Protein AF-A0A833G1M3-F1 (afdb_monomer_lite)

Sequence (124 aa):
MVAFVALSAPARAADGGPATIGEAIGKLFESANLRSTPPPAADFVVRSRPAELDYTPLAKPRTGPPGTRNASELQKLEKELGAAAAANRSRAARVRAPDGGAAKQRASVEARGRATRQRGMSVD

Radius of gyration: 34.78 Å; chains: 1; bounding box: 83×46×80 Å

pLDDT: mean 70.15, std 14.16, range [33.78, 94.31]

Secondary structure (DSSP, 8-state):
----PPPP----------SSHHHHHHHHHHHTT-SPPPPPP--HHHHH--SS--PPPPPPP--SPPP---HHHHHHHHHHHHHHHHHHHHHHHHHS-SHHHHHHHHHHHHHHHHHHHHHHSS--

Structure (mmCIF, N/CA/C/O backbone):
data_AF-A0A833G1M3-F1
#
_entry.id   AF-A0A833G1M3-F1
#
loop_
_atom_site.group_PDB
_atom_site.id
_atom_site.type_symbol
_atom_site.label_atom_id
_atom_site.label_alt_id
_atom_site.label_comp_id
_atom_site.label_asym_id
_atom_site.label_entity_id
_atom_site.label_seq_id
_atom_site.pdbx_PDB_ins_code
_atom_site.Cartn_x
_atom_site.Cartn_y
_atom_site.Cartn_z
_atom_site.occupancy
_atom_site.B_iso_or_equiv
_atom_site.auth_seq_id
_atom_site.auth_comp_id
_atom_site.auth_asym_id
_atom_site.auth_atom_id
_atom_site.pdbx_PDB_model_num
ATOM 1 N N . MET A 1 1 ? -15.279 8.557 -53.857 1.00 33.78 1 MET A N 1
ATOM 2 C CA . MET A 1 1 ? -13.949 7.931 -53.995 1.00 33.78 1 MET A CA 1
ATOM 3 C C . MET A 1 1 ? -12.909 8.973 -53.604 1.00 33.78 1 MET A C 1
ATOM 5 O O . MET A 1 1 ? -12.953 10.052 -54.168 1.00 33.78 1 MET A O 1
ATOM 9 N N . VAL A 1 2 ? -12.063 8.627 -52.628 1.00 37.44 2 VAL A N 1
ATOM 10 C CA . VAL A 1 2 ? -10.748 9.199 -52.260 1.00 37.44 2 VAL A CA 1
ATOM 11 C C . VAL A 1 2 ? -10.658 10.688 -51.874 1.00 37.44 2 VAL A C 1
ATOM 13 O O . VAL A 1 2 ? -10.699 11.594 -52.696 1.00 37.44 2 VAL A O 1
ATOM 16 N N . ALA A 1 3 ? -10.453 10.876 -50.569 1.00 43.62 3 ALA A N 1
ATOM 17 C CA . ALA A 1 3 ? -9.931 12.061 -49.898 1.00 43.62 3 ALA A CA 1
ATOM 18 C C . ALA A 1 3 ? -8.446 12.299 -50.220 1.00 43.62 3 ALA A C 1
ATOM 20 O O . ALA A 1 3 ? -7.762 11.340 -50.544 1.00 43.62 3 ALA A O 1
ATOM 21 N N . PHE A 1 4 ? -7.922 13.506 -49.983 1.00 41.84 4 PHE A N 1
ATOM 22 C CA . PHE A 1 4 ? -6.679 13.660 -49.211 1.00 41.84 4 PHE A CA 1
ATOM 23 C C . PHE A 1 4 ? -6.524 15.108 -48.722 1.00 41.84 4 PHE A C 1
ATOM 25 O O . PHE A 1 4 ? -6.412 16.050 -49.502 1.00 41.84 4 PHE A O 1
ATOM 32 N N . VAL A 1 5 ? -6.559 15.261 -47.399 1.00 49.53 5 VAL A N 1
ATOM 33 C CA . VAL A 1 5 ? -6.263 16.491 -46.660 1.00 49.53 5 VAL A CA 1
ATOM 34 C C . VAL A 1 5 ? -4.760 16.748 -46.749 1.00 49.53 5 VAL A C 1
ATOM 36 O O . VAL A 1 5 ? -3.960 15.872 -46.418 1.00 49.53 5 VAL A O 1
ATOM 39 N N . ALA A 1 6 ? -4.382 17.938 -47.216 1.00 48.03 6 ALA A N 1
ATOM 40 C CA . ALA A 1 6 ? -2.995 18.368 -47.288 1.00 48.03 6 ALA A CA 1
ATOM 41 C C . ALA A 1 6 ? -2.436 18.648 -45.885 1.00 48.03 6 ALA A C 1
ATOM 43 O O . ALA A 1 6 ? -3.032 19.353 -45.071 1.00 48.03 6 ALA A O 1
ATOM 44 N N . LEU A 1 7 ? -1.278 18.037 -45.656 1.00 44.47 7 LEU A N 1
ATOM 45 C CA . LEU A 1 7 ? -0.445 18.022 -44.465 1.00 44.47 7 LEU A CA 1
ATOM 46 C C . LEU A 1 7 ? -0.105 19.423 -43.931 1.00 44.47 7 LEU A C 1
ATOM 48 O O . LEU A 1 7 ? 0.291 20.320 -44.672 1.00 44.47 7 LEU A O 1
ATOM 52 N N . SER A 1 8 ? -0.163 19.544 -42.607 1.00 41.66 8 SER A N 1
ATOM 53 C CA . SER A 1 8 ? 0.422 20.623 -41.817 1.00 41.66 8 SER A CA 1
ATOM 54 C C . SER A 1 8 ? 1.945 20.710 -41.982 1.00 41.66 8 SER A C 1
ATOM 56 O O . SER A 1 8 ? 2.642 19.704 -41.850 1.00 41.66 8 SER A O 1
ATOM 58 N N . ALA A 1 9 ? 2.460 21.928 -42.128 1.00 43.44 9 ALA A N 1
ATOM 59 C CA . ALA A 1 9 ? 3.838 22.317 -41.812 1.00 43.44 9 ALA A CA 1
ATOM 60 C C . ALA A 1 9 ? 3.752 23.435 -40.739 1.00 43.44 9 ALA A C 1
ATOM 62 O O . ALA A 1 9 ? 2.746 24.148 -40.736 1.00 43.44 9 ALA A O 1
ATOM 63 N N . PRO A 1 10 ? 4.725 23.608 -39.816 1.00 44.28 10 PRO A N 1
ATOM 64 C CA . PRO A 1 10 ? 6.098 23.901 -40.207 1.00 44.28 10 PRO A CA 1
ATOM 65 C C . PRO A 1 10 ? 7.204 23.216 -39.389 1.00 44.28 10 PRO A C 1
ATOM 67 O O . PRO A 1 10 ? 7.043 22.750 -38.263 1.00 44.28 10 PRO A O 1
ATOM 70 N N . ALA A 1 11 ? 8.365 23.228 -40.033 1.00 48.81 11 ALA A N 1
ATOM 71 C CA . ALA A 1 11 ? 9.683 22.880 -39.547 1.00 48.81 11 ALA A CA 1
ATOM 72 C C . ALA A 1 11 ? 10.016 23.450 -38.159 1.00 48.81 11 ALA A C 1
ATOM 74 O O . ALA A 1 11 ? 9.905 24.653 -37.917 1.00 48.81 11 ALA A O 1
ATOM 75 N N . ARG A 1 12 ? 10.582 22.596 -37.301 1.00 41.56 12 ARG A N 1
ATOM 76 C CA . ARG A 1 12 ? 11.602 23.028 -36.345 1.00 41.56 12 ARG A CA 1
ATOM 77 C C . ARG A 1 12 ? 12.961 22.582 -36.863 1.00 41.56 12 ARG A C 1
ATOM 79 O O . ARG A 1 12 ? 13.199 21.393 -37.053 1.00 41.56 12 ARG A O 1
ATOM 86 N N . ALA A 1 13 ? 13.799 23.577 -37.134 1.00 40.56 13 ALA A N 1
ATOM 87 C CA . ALA A 1 13 ? 15.194 23.426 -37.493 1.00 40.56 13 ALA A CA 1
ATOM 88 C C . ALA A 1 13 ? 15.931 22.585 -36.441 1.00 40.56 13 ALA A C 1
ATOM 90 O O . ALA A 1 13 ? 15.721 22.739 -35.237 1.00 40.56 13 ALA A O 1
ATOM 91 N N . ALA A 1 14 ? 16.757 21.672 -36.940 1.00 41.94 14 ALA A N 1
ATOM 92 C CA . ALA A 1 14 ? 17.633 20.822 -36.166 1.00 41.94 14 ALA A CA 1
ATOM 93 C C . ALA A 1 14 ? 18.842 21.629 -35.677 1.00 41.94 14 ALA A C 1
ATOM 95 O O . ALA A 1 14 ? 19.675 22.030 -36.485 1.00 41.94 14 ALA A O 1
ATOM 96 N N . ASP A 1 15 ? 18.951 21.808 -34.364 1.00 43.12 15 ASP A N 1
ATOM 97 C CA . ASP A 1 15 ? 20.217 22.112 -33.701 1.00 43.12 15 ASP A CA 1
ATOM 98 C C . ASP A 1 15 ? 20.761 20.818 -33.093 1.00 43.12 15 ASP A C 1
ATOM 100 O O . ASP A 1 15 ? 20.095 20.176 -32.279 1.00 43.12 15 ASP A O 1
ATOM 104 N N . GLY A 1 16 ? 21.976 20.434 -33.488 1.00 43.91 16 GLY A N 1
ATOM 105 C CA . GLY A 1 16 ? 22.734 19.365 -32.837 1.00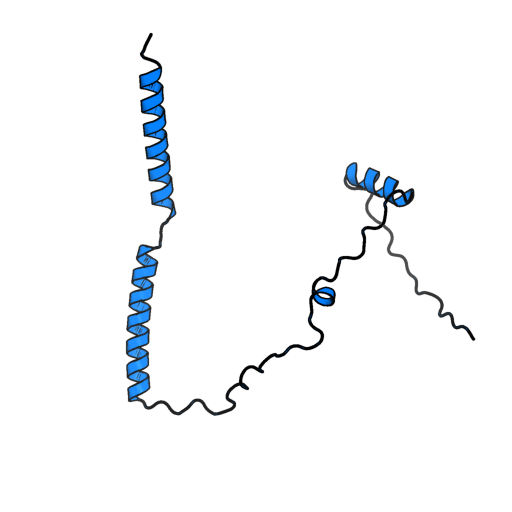 43.91 16 GLY A CA 1
ATOM 106 C C . GLY A 1 16 ? 23.337 18.362 -33.813 1.00 43.91 16 GLY A C 1
ATOM 107 O O . GLY A 1 16 ? 22.717 17.357 -34.167 1.00 43.91 16 GLY A O 1
ATOM 108 N N . GLY A 1 17 ? 24.588 18.603 -34.214 1.00 59.28 17 GLY A N 1
ATOM 109 C CA . GLY A 1 17 ? 25.443 17.540 -34.747 1.00 59.28 17 GLY A CA 1
ATOM 110 C C . GLY A 1 17 ? 25.560 16.374 -33.747 1.00 59.28 17 GLY A C 1
ATOM 111 O O . GLY A 1 17 ? 25.328 16.577 -32.554 1.00 59.28 17 GLY A O 1
ATOM 112 N N . PRO A 1 18 ? 25.875 15.148 -34.209 1.00 52.91 18 PRO A N 1
ATOM 113 C CA . PRO A 1 18 ? 25.880 13.963 -33.352 1.00 52.91 18 PRO A CA 1
ATOM 114 C C . PRO A 1 18 ? 26.840 14.154 -32.172 1.00 52.91 18 PRO A C 1
ATOM 116 O O . PRO A 1 18 ? 28.013 14.467 -32.365 1.00 52.91 18 PRO A O 1
ATOM 119 N N . ALA A 1 19 ? 26.346 13.947 -30.951 1.00 64.56 19 ALA A N 1
ATOM 120 C CA . ALA A 1 19 ? 27.098 14.185 -29.722 1.00 64.56 19 ALA A CA 1
ATOM 121 C C . ALA A 1 19 ? 28.174 13.111 -29.470 1.00 64.56 19 ALA A C 1
ATOM 123 O O . ALA A 1 19 ? 29.043 13.292 -28.620 1.00 64.56 19 ALA A O 1
ATOM 124 N N . THR A 1 20 ? 28.145 11.986 -30.200 1.00 70.94 20 THR A N 1
ATOM 125 C CA . THR A 1 20 ? 29.128 10.896 -30.081 1.00 70.94 20 THR A CA 1
ATOM 126 C C . THR A 1 20 ? 29.376 10.177 -31.415 1.00 70.94 20 THR A C 1
ATOM 128 O O . THR A 1 20 ? 28.502 10.126 -32.282 1.00 70.94 20 THR A O 1
ATOM 131 N N . ILE A 1 21 ? 30.552 9.546 -31.568 1.00 73.19 21 ILE A N 1
ATOM 132 C CA . ILE A 1 21 ? 30.890 8.698 -32.735 1.00 73.19 21 ILE A CA 1
ATOM 133 C C . ILE A 1 21 ? 29.876 7.551 -32.895 1.00 73.19 21 ILE A C 1
ATOM 135 O O . ILE A 1 21 ? 29.487 7.215 -34.013 1.00 73.19 21 ILE A O 1
ATOM 139 N N . GLY A 1 22 ? 29.386 6.990 -31.784 1.00 73.31 22 GLY A N 1
ATOM 140 C CA . GLY A 1 22 ? 28.346 5.957 -31.801 1.00 73.31 22 GLY A CA 1
ATOM 141 C C . GLY A 1 22 ? 27.023 6.446 -32.397 1.00 73.31 22 GLY A C 1
ATOM 142 O O . GLY A 1 22 ? 26.351 5.698 -33.104 1.00 73.31 22 GLY A O 1
ATOM 143 N N . GLU A 1 23 ? 26.676 7.716 -32.189 1.00 74.94 23 GLU A N 1
ATOM 144 C CA . GLU A 1 23 ? 25.488 8.329 -32.783 1.00 74.94 23 GLU A CA 1
ATOM 145 C C . GLU A 1 23 ? 25.656 8.573 -34.292 1.00 74.94 23 GLU A C 1
ATOM 147 O O . GLU A 1 23 ? 24.712 8.373 -35.054 1.00 74.94 23 GLU A O 1
ATOM 152 N N . ALA A 1 24 ? 26.861 8.933 -34.747 1.00 76.19 24 ALA A N 1
ATOM 153 C CA . ALA A 1 24 ? 27.165 9.090 -36.171 1.00 76.19 24 ALA A CA 1
ATOM 154 C C . ALA A 1 24 ? 27.101 7.752 -36.928 1.00 76.19 24 ALA A C 1
ATOM 156 O O . ALA A 1 24 ? 26.487 7.671 -37.991 1.00 76.19 24 ALA A O 1
ATOM 157 N N . ILE A 1 25 ? 27.665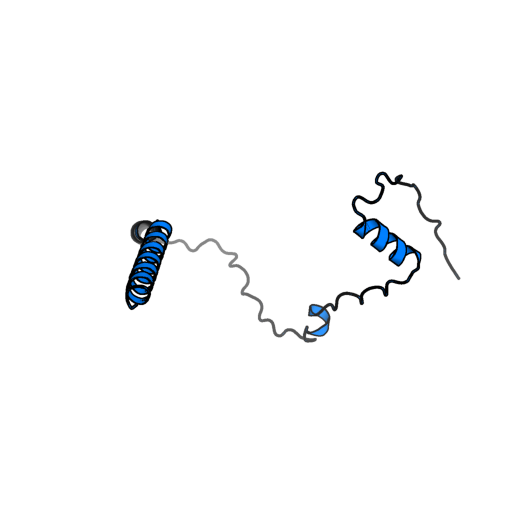 6.686 -36.348 1.00 75.44 25 ILE A N 1
ATOM 158 C CA . ILE A 1 25 ? 27.544 5.325 -36.886 1.00 75.44 25 ILE A CA 1
ATOM 159 C C . ILE A 1 25 ? 26.070 4.903 -36.874 1.00 75.44 25 ILE A C 1
ATOM 161 O O . ILE A 1 25 ? 25.554 4.445 -37.887 1.00 75.44 25 ILE A O 1
ATOM 165 N N . GLY A 1 26 ? 25.349 5.138 -35.774 1.00 72.00 26 GLY A N 1
ATOM 166 C CA . GLY A 1 26 ? 23.912 4.868 -35.691 1.00 72.00 26 GLY A CA 1
ATOM 167 C C . GLY A 1 26 ? 23.109 5.539 -36.811 1.00 72.00 26 GLY A C 1
ATOM 168 O O . GLY A 1 26 ? 22.314 4.867 -37.463 1.00 72.00 26 GLY A O 1
ATOM 169 N N . LYS A 1 27 ? 23.367 6.824 -37.086 1.00 74.81 27 LYS A N 1
ATOM 170 C CA . LYS A 1 27 ? 22.722 7.597 -38.162 1.00 74.81 27 LYS A CA 1
ATOM 171 C C . LYS A 1 27 ? 23.091 7.105 -39.567 1.00 74.81 27 LYS A C 1
ATOM 173 O O . LYS A 1 27 ? 22.230 7.126 -40.438 1.00 74.81 27 LYS A O 1
ATOM 178 N N . LEU A 1 28 ? 24.321 6.632 -39.790 1.00 78.31 28 LEU A N 1
ATOM 179 C CA . LEU A 1 28 ? 24.746 6.043 -41.069 1.00 78.31 28 LEU A CA 1
ATOM 180 C C . LEU A 1 28 ? 24.030 4.715 -41.363 1.00 78.31 28 LEU A C 1
ATOM 182 O O . LEU A 1 28 ? 23.609 4.462 -42.487 1.00 78.31 28 LEU A O 1
ATOM 186 N N . PHE A 1 29 ? 23.872 3.862 -40.351 1.00 75.44 29 PHE A N 1
ATOM 187 C CA . PHE A 1 29 ? 23.136 2.604 -40.504 1.00 75.44 29 PHE A CA 1
ATOM 188 C C . PHE A 1 29 ? 21.625 2.829 -40.662 1.00 75.44 29 PHE A C 1
ATOM 190 O O . PHE A 1 29 ? 20.970 2.077 -41.384 1.00 75.44 29 PHE A O 1
ATOM 197 N N . GLU A 1 30 ? 21.086 3.870 -40.021 1.00 71.81 30 GLU A N 1
ATOM 198 C CA . GLU A 1 30 ? 19.705 4.322 -40.211 1.00 71.81 30 GLU A CA 1
ATOM 199 C C . GLU A 1 30 ? 19.480 4.846 -41.642 1.00 71.81 30 GLU A C 1
ATOM 201 O O . GLU A 1 30 ? 18.545 4.419 -42.310 1.00 71.81 30 GLU A O 1
ATOM 206 N N . SER A 1 31 ? 20.366 5.711 -42.157 1.00 70.31 31 SER A N 1
ATOM 207 C CA . SER A 1 31 ? 20.229 6.299 -43.500 1.00 70.31 31 SER A CA 1
ATOM 208 C C . SER A 1 31 ? 20.400 5.284 -44.629 1.00 70.31 31 SER A C 1
ATOM 210 O O . SER A 1 31 ? 19.792 5.425 -45.688 1.00 70.31 31 SER A O 1
ATOM 212 N N . ALA A 1 32 ? 21.193 4.240 -44.399 1.00 75.44 32 ALA A N 1
ATOM 213 C CA . ALA A 1 32 ? 21.368 3.141 -45.334 1.00 75.44 32 ALA A CA 1
ATOM 214 C C . ALA A 1 32 ? 20.234 2.095 -45.278 1.00 75.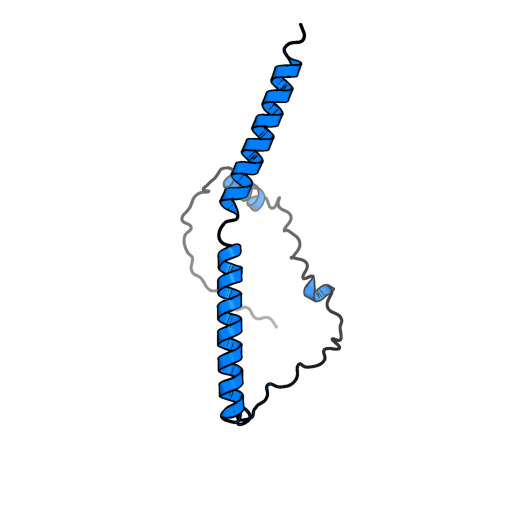44 32 ALA A C 1
ATOM 216 O O . ALA A 1 32 ? 20.325 1.086 -45.975 1.00 75.44 32 ALA A O 1
ATOM 217 N N . ASN A 1 33 ? 19.192 2.291 -44.449 1.00 65.00 33 ASN A N 1
ATOM 218 C CA . ASN A 1 33 ? 18.137 1.298 -44.180 1.00 65.00 33 ASN A CA 1
ATOM 219 C C . ASN A 1 33 ? 18.690 -0.093 -43.793 1.00 65.00 33 ASN A C 1
ATOM 221 O O . ASN A 1 33 ? 18.028 -1.115 -43.961 1.00 65.00 33 ASN A O 1
ATOM 225 N N . LEU A 1 34 ? 19.914 -0.148 -43.257 1.00 70.94 34 LEU A N 1
ATOM 226 C CA . LEU A 1 34 ? 20.581 -1.391 -42.846 1.00 70.94 34 LEU A CA 1
ATOM 227 C C . LEU A 1 34 ? 20.089 -1.879 -41.478 1.00 70.94 34 LEU A C 1
ATOM 229 O O . LEU A 1 34 ? 20.451 -2.967 -41.028 1.00 70.94 34 LEU A O 1
ATOM 233 N N . ARG A 1 35 ? 19.270 -1.076 -40.797 1.00 65.75 35 ARG A N 1
ATOM 234 C CA . ARG A 1 35 ? 18.595 -1.464 -39.566 1.00 65.75 35 ARG A CA 1
ATOM 235 C C . ARG A 1 35 ? 17.267 -2.117 -39.899 1.00 65.75 35 ARG A C 1
ATOM 237 O O . ARG A 1 35 ? 16.341 -1.471 -40.373 1.00 65.75 35 ARG A O 1
ATOM 244 N N . SER A 1 36 ? 17.159 -3.402 -39.574 1.00 69.25 36 SER A N 1
ATOM 245 C CA . SER A 1 36 ? 15.849 -4.025 -39.423 1.00 69.25 36 SER A CA 1
ATOM 246 C C . SER A 1 36 ? 15.108 -3.275 -38.323 1.00 69.25 36 SER A C 1
ATOM 248 O O . SER A 1 36 ? 15.591 -3.217 -37.188 1.00 69.25 36 SER A O 1
ATOM 250 N N . THR A 1 37 ? 13.943 -2.713 -38.642 1.00 67.94 37 THR A N 1
ATOM 251 C CA . THR A 1 37 ? 13.043 -2.163 -37.626 1.00 67.94 37 THR A CA 1
ATOM 252 C C . THR A 1 37 ? 12.823 -3.225 -36.551 1.00 67.94 37 THR A C 1
ATOM 254 O O . THR A 1 37 ? 12.501 -4.370 -36.898 1.00 67.94 37 THR A O 1
ATOM 257 N N . PRO A 1 38 ? 13.035 -2.896 -35.264 1.00 69.88 38 PRO A N 1
ATOM 258 C CA . PRO A 1 38 ? 12.756 -3.835 -34.195 1.00 69.88 38 PRO A CA 1
ATOM 259 C C . PRO A 1 38 ? 11.281 -4.244 -34.278 1.00 69.88 38 PRO A C 1
ATOM 261 O O . PRO A 1 38 ? 10.432 -3.402 -34.595 1.00 69.88 38 PRO A O 1
ATOM 264 N N . PRO A 1 39 ? 10.958 -5.527 -34.037 1.00 72.19 39 PRO A N 1
ATOM 265 C CA . PRO A 1 39 ? 9.575 -5.969 -34.052 1.00 72.19 39 PRO A CA 1
ATOM 266 C C . PRO A 1 39 ? 8.771 -5.133 -33.047 1.00 72.19 39 PRO A C 1
ATOM 268 O O . PRO A 1 39 ? 9.309 -4.770 -31.993 1.00 72.19 39 PRO A O 1
ATOM 271 N N . PRO A 1 40 ? 7.501 -4.811 -33.352 1.00 74.06 40 PRO A N 1
ATOM 272 C CA . PRO A 1 40 ? 6.657 -4.081 -32.419 1.00 74.06 40 PRO A CA 1
ATOM 273 C C . PRO A 1 40 ? 6.651 -4.823 -31.084 1.00 74.06 40 PRO A C 1
ATOM 275 O O . PRO A 1 40 ? 6.558 -6.056 -31.060 1.00 74.06 40 PRO A O 1
ATOM 278 N N . ALA A 1 41 ? 6.802 -4.072 -29.989 1.00 71.38 41 ALA A N 1
ATOM 279 C CA . ALA A 1 41 ? 6.842 -4.636 -28.648 1.00 71.38 41 ALA A CA 1
ATOM 280 C C . ALA A 1 41 ? 5.665 -5.602 -28.483 1.00 71.38 41 ALA A C 1
ATOM 282 O O . ALA A 1 41 ? 4.513 -5.239 -28.730 1.00 71.38 41 ALA A O 1
ATOM 283 N N . ALA A 1 42 ? 5.965 -6.856 -28.142 1.00 70.62 42 ALA A N 1
ATOM 284 C CA . ALA A 1 42 ? 4.925 -7.842 -27.934 1.00 70.62 42 ALA A CA 1
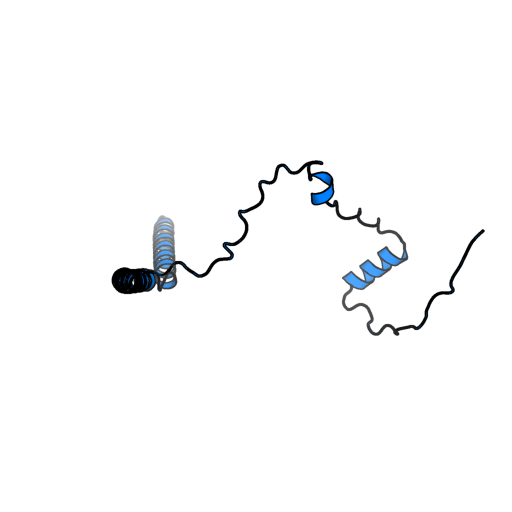ATOM 285 C C . ALA A 1 42 ? 4.073 -7.361 -26.762 1.00 70.62 42 ALA A C 1
ATOM 287 O O . ALA A 1 42 ? 4.546 -7.323 -25.626 1.00 70.62 42 ALA A O 1
ATOM 288 N N . ASP A 1 43 ? 2.829 -6.983 -27.049 1.00 74.94 43 ASP A N 1
ATOM 289 C CA . ASP A 1 43 ? 1.879 -6.599 -26.019 1.00 74.94 43 ASP A CA 1
ATOM 290 C C . ASP A 1 43 ? 1.436 -7.875 -25.295 1.00 74.94 43 ASP A C 1
ATOM 292 O O . ASP A 1 43 ? 0.445 -8.531 -25.631 1.00 74.94 43 ASP A O 1
ATOM 296 N N . PHE A 1 44 ? 2.290 -8.321 -24.369 1.00 74.44 44 PHE A N 1
ATOM 297 C CA . PHE A 1 44 ? 2.127 -9.561 -23.618 1.00 74.44 44 PHE A CA 1
ATOM 298 C C . PHE A 1 44 ? 0.783 -9.577 -22.897 1.00 74.44 44 PHE A C 1
ATOM 300 O O . PHE A 1 44 ? 0.168 -10.632 -22.776 1.00 74.44 44 PHE A O 1
ATOM 307 N N . VAL A 1 45 ? 0.294 -8.407 -22.485 1.00 71.69 45 VAL A N 1
ATOM 308 C CA . VAL A 1 45 ? -1.009 -8.246 -21.842 1.00 71.69 45 VAL A CA 1
ATOM 309 C C . VAL A 1 45 ? -2.128 -8.647 -22.797 1.00 71.69 45 VAL A C 1
ATOM 311 O O . VAL A 1 45 ? -2.991 -9.427 -22.416 1.00 71.69 45 VAL A O 1
ATOM 314 N N . VAL A 1 46 ? -2.089 -8.200 -24.054 1.00 72.81 46 VAL A N 1
ATOM 315 C CA . VAL A 1 46 ? -3.095 -8.576 -25.062 1.00 72.81 46 VAL A CA 1
ATOM 316 C C . VAL A 1 46 ? -3.022 -10.067 -25.389 1.00 72.81 46 VAL A C 1
ATOM 318 O O . VAL A 1 46 ? -4.055 -10.711 -25.537 1.00 72.81 46 VAL A O 1
ATOM 321 N N . ARG A 1 47 ? -1.813 -10.635 -25.470 1.00 74.88 47 ARG A N 1
ATOM 322 C CA . ARG A 1 47 ? -1.618 -12.052 -25.826 1.00 74.88 47 ARG A CA 1
ATOM 323 C C . ARG A 1 47 ? -1.955 -13.034 -24.705 1.00 74.88 47 ARG A C 1
ATOM 325 O O . ARG A 1 47 ? -2.342 -14.158 -24.997 1.00 74.88 47 ARG A O 1
ATOM 332 N N . SER A 1 48 ? -1.752 -12.644 -23.449 1.00 78.25 48 SER A N 1
ATOM 333 C CA . SER A 1 48 ? -1.940 -13.518 -22.282 1.00 78.25 48 SER A CA 1
ATOM 334 C C . SER A 1 48 ? -3.276 -13.315 -21.572 1.00 78.25 48 SER A C 1
ATOM 336 O O . SER A 1 48 ? -3.639 -14.130 -20.725 1.00 78.25 48 SER A O 1
ATOM 338 N N . ARG A 1 49 ? -4.016 -12.245 -21.897 1.00 78.44 49 ARG A N 1
ATOM 339 C CA . ARG A 1 49 ? -5.312 -11.971 -21.280 1.00 78.44 49 ARG A CA 1
ATOM 340 C C . ARG A 1 49 ? -6.338 -13.027 -21.719 1.00 78.44 49 ARG A C 1
ATOM 342 O O . ARG A 1 49 ? -6.601 -13.143 -22.915 1.00 78.44 49 ARG A O 1
ATOM 349 N N . PRO A 1 50 ? -6.960 -13.759 -20.781 1.00 81.56 50 PRO A N 1
ATOM 350 C CA . PRO A 1 50 ? -8.085 -14.630 -21.101 1.00 81.56 50 PRO A CA 1
ATOM 351 C C . PRO A 1 50 ? -9.280 -13.798 -21.594 1.00 81.56 50 PRO A C 1
ATOM 353 O O . PRO A 1 50 ? -9.478 -12.662 -21.155 1.00 81.56 50 PRO A O 1
ATOM 356 N N . ALA A 1 51 ? -10.061 -14.358 -22.526 1.00 77.88 51 ALA A N 1
ATOM 357 C CA . ALA A 1 51 ? -11.198 -13.672 -23.152 1.00 77.88 51 ALA A CA 1
ATOM 358 C C . ALA A 1 51 ? -12.260 -13.234 -22.129 1.00 77.88 51 ALA A C 1
ATOM 360 O O . ALA A 1 51 ? -12.853 -12.166 -22.268 1.00 77.88 51 ALA A O 1
ATOM 361 N N . GLU A 1 52 ? -12.431 -14.023 -21.070 1.00 79.81 52 GLU A N 1
ATOM 362 C CA . GLU A 1 52 ? -13.309 -13.731 -19.945 1.00 79.81 52 GLU A CA 1
ATOM 363 C C . GLU A 1 52 ? -12.481 -13.669 -18.660 1.00 79.81 52 GLU A C 1
ATOM 365 O O . GLU A 1 52 ? -11.578 -14.476 -18.427 1.00 79.81 52 GLU A O 1
ATOM 370 N N . LEU A 1 53 ? -12.754 -12.650 -17.846 1.00 78.06 53 LEU A N 1
ATOM 371 C CA . LEU A 1 53 ? -12.163 -12.493 -16.525 1.00 78.06 53 LEU A CA 1
ATOM 372 C C . LEU A 1 53 ? -13.264 -12.764 -15.507 1.00 78.06 53 LEU A C 1
ATOM 374 O O . LEU A 1 53 ? -14.133 -11.913 -15.313 1.00 78.06 53 LEU A O 1
ATOM 378 N N . ASP A 1 54 ? -13.182 -13.906 -14.828 1.00 81.94 54 ASP A N 1
ATOM 379 C CA . ASP A 1 54 ? -14.016 -14.238 -13.667 1.00 81.94 54 ASP A CA 1
ATOM 380 C C . ASP A 1 54 ? -13.559 -13.434 -12.443 1.00 81.94 54 ASP A C 1
ATOM 382 O O . ASP A 1 54 ? -13.092 -13.954 -11.428 1.00 81.94 54 ASP A O 1
ATOM 386 N N . TYR A 1 55 ? -13.621 -12.110 -12.564 1.00 80.00 55 TYR A N 1
ATOM 387 C CA . TYR A 1 55 ? -13.312 -11.208 -11.474 1.00 80.00 55 TYR A CA 1
ATOM 388 C C . TYR A 1 55 ? -14.554 -11.070 -10.593 1.00 80.00 55 TYR A C 1
ATOM 390 O O . TYR A 1 55 ? -15.622 -10.657 -11.042 1.00 80.00 55 TYR A O 1
ATOM 398 N N . THR A 1 56 ? -14.406 -11.381 -9.309 1.00 83.62 56 THR A N 1
ATOM 399 C CA . THR A 1 56 ? -15.397 -10.990 -8.308 1.00 83.62 56 THR A CA 1
ATOM 400 C C . THR A 1 56 ? -15.201 -9.504 -8.007 1.00 83.62 56 THR A C 1
ATOM 402 O O . THR A 1 56 ? -14.119 -9.123 -7.544 1.00 83.62 56 THR A O 1
ATOM 405 N N . PRO A 1 57 ? -16.210 -8.641 -8.228 1.00 80.56 57 PRO A N 1
ATOM 406 C CA . PRO A 1 57 ? -16.127 -7.241 -7.849 1.00 80.56 57 PRO A CA 1
ATOM 407 C C . PRO A 1 57 ? -15.796 -7.091 -6.371 1.00 80.56 57 PRO A C 1
ATOM 409 O O . PRO A 1 57 ? -16.451 -7.688 -5.515 1.00 80.56 57 PRO A O 1
ATOM 412 N N . LEU A 1 58 ? -14.794 -6.261 -6.067 1.00 81.25 58 LEU A N 1
ATOM 413 C CA . LEU A 1 58 ? -14.568 -5.822 -4.695 1.00 81.25 58 LEU A CA 1
ATOM 414 C C . LEU A 1 58 ? -15.869 -5.209 -4.174 1.00 81.25 58 LEU A C 1
ATOM 416 O O . LEU A 1 58 ? -16.545 -4.463 -4.890 1.00 81.25 58 LEU A O 1
ATOM 420 N N . ALA A 1 59 ? -16.222 -5.549 -2.934 1.00 82.44 59 ALA A N 1
ATOM 421 C CA . ALA A 1 59 ? -17.412 -5.013 -2.295 1.00 82.44 59 ALA A CA 1
ATOM 422 C C . ALA A 1 59 ? -17.433 -3.485 -2.439 1.00 82.44 59 ALA A C 1
ATOM 424 O O . ALA A 1 59 ? -16.411 -2.819 -2.247 1.00 82.44 59 ALA A O 1
ATOM 425 N N . LYS A 1 60 ? -18.600 -2.935 -2.794 1.00 79.38 60 LYS A N 1
ATOM 426 C CA . LYS A 1 60 ? -18.768 -1.486 -2.928 1.00 79.38 60 LYS A CA 1
ATOM 427 C C . LYS A 1 60 ? -18.308 -0.810 -1.629 1.00 79.38 60 LYS A C 1
ATOM 429 O O . LYS A 1 60 ? -18.628 -1.322 -0.550 1.00 79.38 60 LYS A O 1
ATOM 434 N N . PRO A 1 61 ? -17.587 0.323 -1.707 1.00 77.81 61 PRO A N 1
ATOM 435 C CA . PRO A 1 61 ? -17.239 1.095 -0.524 1.00 77.81 61 PRO A CA 1
ATOM 436 C C . PRO A 1 61 ? -18.489 1.326 0.324 1.00 77.81 61 PRO A C 1
ATOM 438 O O . PRO A 1 61 ? -19.545 1.663 -0.212 1.00 77.81 61 PRO A O 1
ATOM 441 N N . ARG A 1 62 ? -18.390 1.112 1.639 1.00 72.94 62 ARG A N 1
ATOM 442 C CA . ARG A 1 62 ? -19.508 1.360 2.554 1.00 72.94 62 ARG A CA 1
ATOM 443 C C . ARG A 1 62 ? -19.884 2.840 2.489 1.00 72.94 62 ARG A C 1
ATOM 445 O O . ARG A 1 62 ? -19.200 3.682 3.059 1.00 72.94 62 ARG A O 1
ATOM 452 N N . THR A 1 63 ? -20.980 3.144 1.805 1.00 66.62 63 THR A N 1
ATOM 453 C CA . THR A 1 63 ? -21.614 4.462 1.791 1.00 66.62 63 THR A CA 1
ATOM 454 C C . THR A 1 63 ? -22.573 4.537 2.972 1.00 66.62 63 THR A C 1
ATOM 456 O O . THR A 1 63 ? -23.768 4.282 2.847 1.00 66.62 63 THR A O 1
ATOM 459 N N . GLY A 1 64 ? -22.036 4.799 4.153 1.00 69.56 64 GLY A N 1
ATOM 460 C CA . GLY A 1 64 ? -22.824 5.002 5.361 1.00 69.56 64 GLY A CA 1
ATOM 461 C C . GLY A 1 64 ? -22.022 5.823 6.360 1.00 69.56 64 GLY A C 1
ATOM 462 O O . GLY A 1 64 ? -20.788 5.804 6.293 1.00 69.56 64 GLY A O 1
ATOM 463 N N . PRO A 1 65 ? -22.686 6.558 7.267 1.00 68.31 65 PRO A N 1
ATOM 464 C CA . PRO A 1 65 ? -21.978 7.228 8.342 1.00 68.31 65 PRO A CA 1
ATOM 465 C C . PRO A 1 65 ? -21.159 6.180 9.110 1.00 68.31 65 PRO A C 1
ATOM 467 O O . PRO A 1 65 ? -21.637 5.054 9.303 1.00 68.31 65 PRO A O 1
ATOM 470 N N . PRO A 1 66 ? -19.917 6.503 9.510 1.00 70.38 66 PRO A N 1
ATOM 471 C CA . PRO A 1 66 ? -19.145 5.609 10.357 1.00 70.38 66 PRO A CA 1
ATOM 472 C C . PRO A 1 66 ? -20.009 5.251 11.567 1.00 70.38 66 PRO A C 1
ATOM 474 O O . PRO A 1 66 ? -20.592 6.139 12.189 1.00 70.38 66 PRO A O 1
ATOM 477 N N . GLY A 1 67 ? -20.147 3.951 11.849 1.00 72.75 67 GLY A N 1
ATOM 478 C CA . GLY A 1 67 ? -20.961 3.487 12.971 1.00 72.75 67 GLY A CA 1
ATOM 479 C C . GLY A 1 67 ? -20.575 4.247 14.237 1.00 72.75 67 GLY A C 1
ATOM 480 O O . GLY A 1 67 ? -19.385 4.440 14.500 1.00 72.75 67 GLY A O 1
ATOM 481 N N . THR A 1 68 ? -21.571 4.724 14.983 1.00 72.69 68 THR A N 1
ATOM 482 C CA . THR A 1 68 ? -21.352 5.479 16.217 1.00 72.69 68 THR A CA 1
ATOM 483 C C . THR A 1 68 ? -20.660 4.566 17.222 1.00 72.69 68 THR A C 1
ATOM 485 O O . THR A 1 68 ? -21.293 3.690 17.808 1.00 72.69 68 THR A O 1
ATOM 488 N N . ARG A 1 69 ? -19.345 4.727 17.381 1.00 77.44 69 ARG A N 1
ATOM 489 C CA . ARG A 1 69 ? -18.593 4.053 18.440 1.00 77.44 69 ARG A CA 1
ATOM 490 C C . ARG A 1 69 ? -18.939 4.707 19.766 1.00 77.44 69 ARG A C 1
ATOM 492 O O . ARG A 1 69 ? -18.995 5.934 19.857 1.00 77.44 69 ARG A O 1
ATOM 499 N N . ASN A 1 70 ? -19.159 3.894 20.789 1.00 83.38 70 ASN A N 1
ATOM 500 C CA . ASN A 1 70 ? -19.463 4.402 22.121 1.00 83.38 70 ASN A CA 1
ATOM 501 C C . ASN A 1 70 ? -18.215 5.059 22.739 1.00 83.38 70 ASN A C 1
ATOM 503 O O . ASN A 1 70 ? -17.085 4.676 22.434 1.00 83.38 70 ASN A O 1
ATOM 507 N N . ALA A 1 71 ? -18.391 6.022 23.650 1.00 82.94 71 ALA A N 1
ATOM 508 C CA . ALA A 1 71 ? -17.268 6.728 24.285 1.00 82.94 71 ALA A CA 1
ATOM 509 C C . ALA A 1 71 ? -16.273 5.774 24.980 1.00 82.94 71 ALA A C 1
ATOM 511 O O . ALA A 1 71 ? -15.061 5.978 24.934 1.00 82.94 71 ALA A O 1
ATOM 512 N N . SER A 1 72 ? -16.776 4.686 25.566 1.00 83.50 72 SER A N 1
ATOM 513 C CA . SER A 1 72 ? -15.961 3.639 26.190 1.00 83.50 72 SER A CA 1
ATOM 514 C C . SER A 1 72 ? -15.121 2.843 25.183 1.00 83.50 72 SER A C 1
ATOM 516 O O . SER A 1 72 ? -14.025 2.394 25.514 1.00 83.50 72 SER A O 1
ATOM 518 N N . GLU A 1 73 ? -15.599 2.672 23.951 1.00 84.19 73 GLU A N 1
ATOM 519 C CA . GLU A 1 73 ? -14.858 2.007 22.875 1.00 84.19 73 GLU A CA 1
ATOM 520 C C . GLU A 1 73 ? -13.746 2.908 22.343 1.00 84.19 73 GLU A C 1
ATOM 522 O O . GLU A 1 73 ? -12.640 2.433 22.099 1.00 84.19 73 GLU A O 1
ATOM 527 N N . LEU A 1 74 ? -14.005 4.214 22.228 1.00 87.62 74 LEU A N 1
ATOM 528 C CA . LEU A 1 74 ? -12.988 5.189 21.835 1.00 87.62 74 LEU A CA 1
ATOM 529 C C . LEU A 1 74 ? -11.847 5.250 22.857 1.00 87.62 74 LEU A C 1
ATOM 531 O O . LEU A 1 74 ? -10.690 5.142 22.467 1.00 87.62 74 LEU A O 1
ATOM 535 N N . GLN A 1 75 ? -12.157 5.288 24.157 1.00 88.81 75 GLN A N 1
ATOM 536 C CA . GLN A 1 75 ? -11.135 5.265 25.214 1.00 88.81 75 GLN A CA 1
ATOM 537 C C . GLN A 1 75 ? -10.290 3.981 25.200 1.00 88.81 75 GLN A C 1
ATOM 539 O O . GLN A 1 75 ? -9.078 4.020 25.428 1.00 88.81 75 GLN A O 1
ATOM 544 N N . LYS A 1 76 ? -10.907 2.825 24.916 1.00 92.25 76 LYS A N 1
ATOM 545 C CA . LYS A 1 76 ? -10.173 1.560 24.753 1.00 92.25 76 LYS A CA 1
ATOM 546 C C . LYS A 1 76 ? -9.230 1.621 23.552 1.00 92.25 76 LYS A C 1
ATOM 548 O O . LYS A 1 76 ? -8.054 1.299 23.698 1.00 92.25 76 LYS A O 1
ATOM 553 N N . LEU A 1 77 ? -9.722 2.091 22.406 1.00 90.69 77 LEU A N 1
ATOM 554 C CA . LEU A 1 77 ? -8.928 2.229 21.184 1.00 90.69 77 LEU A CA 1
ATOM 555 C C . LEU A 1 77 ? -7.771 3.220 21.354 1.00 90.69 77 LEU A C 1
ATOM 557 O O 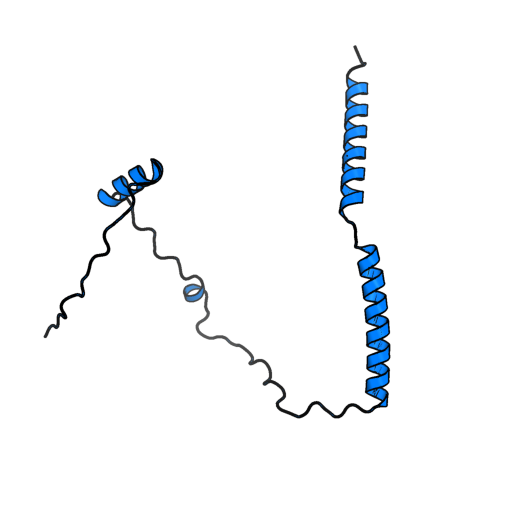. LEU A 1 77 ? -6.669 2.952 20.885 1.00 90.69 77 LEU A O 1
ATOM 561 N N . GLU A 1 78 ? -7.980 4.333 22.056 1.00 90.38 78 GLU A N 1
ATOM 562 C CA . GLU A 1 78 ? -6.920 5.295 22.379 1.00 90.38 78 GLU A CA 1
ATOM 563 C C . GLU A 1 78 ? -5.823 4.659 23.238 1.00 90.38 78 GLU A C 1
ATOM 565 O O . GLU A 1 78 ? -4.630 4.814 22.954 1.00 90.38 78 GLU A O 1
ATOM 570 N N . LYS A 1 79 ? -6.211 3.881 24.255 1.00 94.31 79 LYS A N 1
ATOM 571 C CA . LYS A 1 79 ? -5.266 3.157 25.110 1.00 94.31 79 LYS A CA 1
ATOM 572 C C . LYS A 1 79 ? -4.471 2.114 24.319 1.00 94.31 79 LYS A C 1
ATOM 574 O O . LYS A 1 79 ? -3.254 2.013 24.488 1.00 94.31 79 LYS A O 1
ATOM 579 N N . GLU A 1 80 ? -5.138 1.361 23.448 1.00 92.38 80 GLU A N 1
ATOM 580 C CA . GLU A 1 80 ? -4.502 0.376 22.567 1.00 92.38 80 GLU A CA 1
ATOM 581 C C . GLU A 1 80 ? -3.539 1.034 21.573 1.00 92.38 80 GLU A C 1
ATOM 583 O O . GLU A 1 80 ? -2.407 0.571 21.415 1.00 92.38 80 GLU A O 1
ATOM 588 N N . LEU A 1 81 ? -3.935 2.157 20.965 1.00 93.88 81 LEU A N 1
ATOM 589 C CA . LEU A 1 81 ? -3.092 2.929 20.054 1.00 93.88 81 LEU A CA 1
ATOM 590 C C . LEU A 1 81 ? -1.835 3.445 20.765 1.00 93.88 81 LEU A C 1
ATOM 592 O O . LEU A 1 81 ? -0.730 3.320 20.236 1.00 93.88 81 LEU A O 1
ATOM 596 N N . GLY A 1 82 ? -1.979 3.975 21.983 1.00 93.62 82 GLY A N 1
ATOM 597 C CA . GLY A 1 82 ? -0.855 4.432 22.800 1.00 93.62 82 GLY A CA 1
ATOM 598 C C . GLY A 1 82 ? 0.133 3.306 23.124 1.00 93.62 82 GLY A C 1
ATOM 599 O O . GLY A 1 82 ? 1.348 3.477 22.970 1.00 93.62 82 GLY A O 1
ATOM 600 N N . ALA A 1 83 ? -0.377 2.130 23.503 1.00 93.44 83 ALA A N 1
ATOM 601 C CA . ALA A 1 83 ? 0.442 0.951 23.777 1.00 93.44 83 ALA A CA 1
ATOM 602 C C . ALA A 1 83 ? 1.168 0.448 22.516 1.00 93.44 83 ALA A C 1
ATOM 604 O O . ALA A 1 83 ? 2.378 0.199 22.550 1.00 93.44 83 ALA A O 1
ATOM 605 N N . ALA A 1 84 ? 0.463 0.369 21.385 1.00 92.19 84 ALA A N 1
ATOM 606 C CA . ALA A 1 84 ? 1.037 -0.023 20.102 1.00 92.19 84 ALA A CA 1
ATOM 607 C C . ALA A 1 84 ? 2.109 0.972 19.629 1.00 92.19 84 ALA A C 1
ATOM 609 O O . ALA A 1 84 ? 3.191 0.567 19.201 1.00 92.19 84 ALA A O 1
ATOM 610 N N . ALA A 1 85 ? 1.866 2.278 19.772 1.00 92.38 85 ALA A N 1
ATOM 611 C CA . ALA A 1 85 ? 2.832 3.316 19.432 1.00 92.38 85 ALA A CA 1
ATOM 612 C C . ALA A 1 85 ? 4.094 3.242 20.309 1.00 92.38 85 ALA A C 1
ATOM 614 O O . ALA A 1 85 ? 5.209 3.404 19.808 1.00 92.38 85 ALA A O 1
ATOM 615 N N . ALA A 1 86 ? 3.958 2.970 21.610 1.00 90.62 86 ALA A N 1
ATOM 616 C CA . ALA A 1 86 ? 5.100 2.766 22.503 1.00 90.62 86 ALA A CA 1
ATOM 617 C C . ALA A 1 86 ? 5.909 1.509 22.129 1.00 90.62 86 ALA A C 1
ATOM 619 O O . ALA A 1 86 ? 7.139 1.563 22.051 1.00 90.62 86 ALA A O 1
ATOM 620 N N . ALA A 1 87 ? 5.232 0.401 21.821 1.00 88.56 87 ALA A N 1
ATOM 621 C CA . ALA A 1 87 ? 5.873 -0.832 21.370 1.00 88.56 87 ALA A CA 1
ATOM 622 C C . ALA A 1 87 ? 6.588 -0.661 20.018 1.00 88.56 87 ALA A C 1
ATOM 624 O O . ALA A 1 87 ? 7.695 -1.165 19.827 1.00 88.56 87 ALA A O 1
ATOM 625 N N . ASN A 1 88 ? 5.999 0.088 19.086 1.00 87.06 88 ASN A N 1
ATOM 626 C CA . ASN A 1 88 ? 6.622 0.379 17.798 1.00 87.06 88 ASN A CA 1
ATOM 627 C C . ASN A 1 88 ? 7.851 1.276 17.959 1.00 87.06 88 ASN A C 1
ATOM 629 O O . ASN A 1 88 ? 8.885 0.991 17.358 1.00 87.06 88 ASN A O 1
ATOM 633 N N . ARG A 1 89 ? 7.794 2.291 18.832 1.00 86.31 89 ARG A N 1
ATOM 634 C CA . ARG A 1 89 ? 8.967 3.111 19.169 1.00 86.31 89 ARG A CA 1
ATOM 635 C C . ARG A 1 89 ? 10.099 2.276 19.772 1.00 86.31 89 ARG A C 1
ATOM 637 O O . ARG A 1 89 ? 11.244 2.441 19.362 1.00 86.31 89 ARG A O 1
ATOM 644 N N . SER A 1 90 ? 9.802 1.339 20.677 1.00 84.12 90 SER A N 1
ATOM 645 C CA . SER A 1 90 ? 10.832 0.475 21.280 1.00 84.12 90 SER A CA 1
ATOM 646 C C . SER A 1 90 ? 11.419 -0.542 20.293 1.00 84.12 90 SER A C 1
ATOM 648 O O . SER A 1 90 ? 12.600 -0.881 20.370 1.00 84.12 90 SER A O 1
ATOM 650 N N . ARG A 1 91 ? 10.625 -1.030 19.333 1.00 83.25 91 ARG A N 1
ATOM 651 C CA . ARG A 1 91 ? 11.106 -1.871 18.224 1.00 83.25 91 ARG A CA 1
ATOM 652 C C . ARG A 1 91 ? 11.971 -1.071 17.251 1.00 83.25 91 ARG A C 1
ATOM 654 O O . ARG A 1 91 ? 13.064 -1.516 16.929 1.00 83.25 91 ARG A O 1
ATOM 661 N N . ALA A 1 92 ? 11.539 0.122 16.850 1.00 79.81 92 ALA A N 1
ATOM 662 C CA . ALA A 1 92 ? 12.309 0.998 15.969 1.00 79.81 92 ALA A CA 1
ATOM 663 C C . ALA A 1 92 ? 13.643 1.429 16.602 1.00 79.81 92 ALA A C 1
ATOM 665 O O . ALA A 1 92 ? 14.669 1.425 15.927 1.00 79.81 92 ALA A O 1
ATOM 666 N N . ALA A 1 93 ? 13.662 1.716 17.909 1.00 74.38 93 ALA A N 1
ATOM 667 C CA . ALA A 1 93 ? 14.894 2.008 18.644 1.00 74.38 93 ALA A CA 1
ATOM 668 C C . ALA A 1 93 ? 15.894 0.839 18.602 1.00 74.38 93 ALA A C 1
ATOM 670 O O . ALA A 1 93 ? 17.093 1.070 18.493 1.00 74.38 93 ALA A O 1
ATOM 671 N N . ARG A 1 94 ? 15.412 -0.412 18.615 1.00 67.00 94 ARG A N 1
ATOM 672 C CA . ARG A 1 94 ? 16.257 -1.611 18.473 1.00 67.00 94 ARG A CA 1
ATOM 673 C C . ARG A 1 94 ?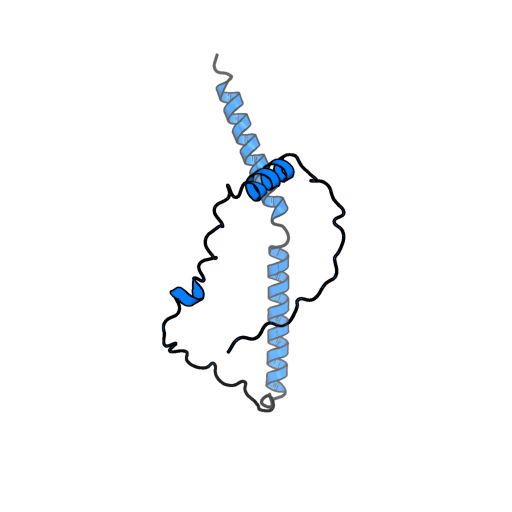 16.792 -1.830 17.055 1.00 67.00 94 ARG A C 1
ATOM 675 O O . ARG A 1 94 ? 17.788 -2.523 16.897 1.00 67.00 94 ARG A O 1
ATOM 682 N N . VAL A 1 95 ? 16.144 -1.265 16.037 1.00 70.81 95 VAL A N 1
ATOM 683 C CA . VAL A 1 95 ? 16.512 -1.436 14.618 1.00 70.81 95 VAL A CA 1
ATOM 684 C C . VAL A 1 95 ? 17.398 -0.289 14.108 1.00 70.81 95 VAL A C 1
ATOM 686 O O . VAL A 1 95 ? 18.045 -0.420 13.071 1.00 70.81 95 VAL A O 1
ATOM 689 N N . ARG A 1 96 ? 17.505 0.823 14.848 1.00 60.00 96 ARG A N 1
ATOM 690 C CA . ARG A 1 96 ? 18.331 1.986 14.490 1.00 60.00 96 ARG A CA 1
ATOM 691 C C . ARG A 1 96 ? 19.829 1.745 14.743 1.00 60.00 96 ARG A C 1
ATOM 693 O O . ARG A 1 96 ? 20.413 2.400 15.596 1.00 60.00 96 ARG A O 1
ATOM 700 N N . ALA A 1 97 ? 20.413 0.797 14.004 1.00 53.97 97 ALA A N 1
ATOM 701 C CA . ALA A 1 97 ? 21.747 0.856 13.384 1.00 53.97 97 ALA A CA 1
ATOM 702 C C . ALA A 1 97 ? 22.158 -0.528 12.823 1.00 53.97 97 ALA A C 1
ATOM 704 O O . ALA A 1 97 ? 22.753 -1.322 13.555 1.00 53.97 97 ALA A O 1
ATOM 705 N N . PRO A 1 98 ? 21.936 -0.832 11.529 1.00 59.94 98 PRO A N 1
ATOM 706 C CA . PRO A 1 98 ? 22.618 -1.954 10.885 1.00 59.94 98 PRO A CA 1
ATOM 707 C C . PRO A 1 98 ? 24.080 -1.641 10.503 1.00 59.94 98 PRO A C 1
ATOM 709 O O . PRO A 1 98 ? 24.853 -2.565 10.255 1.00 59.94 98 PRO A O 1
ATOM 712 N N . ASP A 1 99 ? 24.516 -0.379 10.526 1.00 56.34 99 ASP A N 1
ATOM 713 C CA . ASP A 1 99 ? 25.827 -0.012 9.961 1.00 56.34 99 ASP A CA 1
ATOM 714 C C . ASP A 1 99 ? 27.023 -0.323 10.881 1.00 56.34 99 ASP A C 1
ATOM 716 O O . ASP A 1 99 ? 28.143 -0.528 10.412 1.00 56.34 99 ASP A O 1
ATOM 720 N N . GLY A 1 100 ? 26.805 -0.441 12.196 1.00 55.44 100 GLY A N 1
ATOM 721 C CA . GLY A 1 100 ? 27.884 -0.722 13.155 1.00 55.44 100 GLY A CA 1
ATOM 722 C C . GLY A 1 100 ? 28.302 -2.198 13.229 1.00 55.44 100 GLY A C 1
ATOM 723 O O . GLY A 1 100 ? 29.460 -2.511 13.518 1.00 55.44 100 GLY A O 1
ATOM 724 N N . GLY A 1 101 ? 27.369 -3.120 12.961 1.00 57.75 101 GLY A N 1
ATOM 725 C CA . GLY A 1 101 ? 27.598 -4.565 13.067 1.00 57.75 101 GLY A CA 1
ATOM 726 C C . GLY A 1 101 ? 28.335 -5.140 11.859 1.00 57.75 101 GLY A C 1
ATOM 727 O O . GLY A 1 101 ? 29.286 -5.907 12.019 1.00 57.75 101 GLY A O 1
ATOM 728 N N . ALA A 1 102 ? 27.953 -4.712 10.652 1.00 60.22 102 ALA A N 1
ATOM 729 C CA . ALA A 1 102 ? 28.560 -5.182 9.411 1.00 60.22 102 ALA A CA 1
ATOM 730 C C . ALA A 1 102 ? 30.030 -4.744 9.279 1.00 60.22 102 ALA A C 1
ATOM 732 O O . ALA A 1 102 ? 30.868 -5.541 8.858 1.00 60.22 102 ALA A O 1
ATOM 733 N N . ALA A 1 103 ? 30.374 -3.521 9.701 1.00 61.41 103 ALA A N 1
ATOM 734 C CA . ALA A 1 103 ? 31.754 -3.031 9.690 1.00 61.41 103 ALA A CA 1
ATOM 735 C C . ALA A 1 103 ? 32.657 -3.800 10.676 1.00 61.41 103 ALA A C 1
ATOM 737 O O . ALA A 1 103 ? 33.750 -4.228 10.304 1.00 61.41 103 ALA A O 1
ATOM 738 N N . LYS A 1 104 ? 32.184 -4.065 11.906 1.00 61.69 104 LYS A N 1
ATOM 739 C CA . LYS A 1 104 ? 32.920 -4.886 12.889 1.00 61.69 104 LYS A CA 1
ATOM 740 C C . LYS A 1 104 ? 33.082 -6.338 12.439 1.00 61.69 104 LYS A C 1
ATOM 742 O O . LYS A 1 104 ? 34.158 -6.909 12.604 1.00 61.69 104 LYS A O 1
ATOM 747 N N . GLN A 1 105 ? 32.040 -6.934 11.859 1.00 64.56 105 GLN A N 1
ATOM 748 C CA . GLN A 1 105 ? 32.108 -8.307 11.356 1.00 64.56 105 GLN A CA 1
ATOM 749 C C . GLN A 1 105 ? 33.090 -8.422 10.187 1.00 64.56 105 GLN A C 1
ATOM 751 O O . GLN A 1 105 ? 33.948 -9.303 10.216 1.00 64.56 105 GLN A O 1
ATOM 756 N N . ARG A 1 106 ? 33.056 -7.487 9.228 1.00 65.44 106 ARG A N 1
ATOM 757 C CA . ARG A 1 106 ? 34.017 -7.438 8.114 1.00 65.44 106 ARG A CA 1
ATOM 758 C C . ARG A 1 106 ? 35.456 -7.277 8.605 1.00 65.44 106 ARG A C 1
ATOM 760 O O . ARG A 1 106 ? 36.301 -8.078 8.222 1.00 65.44 106 ARG A O 1
ATOM 767 N N . ALA A 1 107 ? 35.709 -6.355 9.536 1.00 71.19 107 ALA A N 1
ATOM 768 C CA . ALA A 1 107 ? 37.034 -6.178 10.134 1.00 71.19 107 ALA A CA 1
ATOM 769 C C . ALA A 1 107 ? 37.530 -7.440 10.869 1.00 71.19 107 ALA A C 1
ATOM 771 O O . ALA A 1 107 ? 38.702 -7.798 10.770 1.00 71.19 107 ALA A O 1
ATOM 772 N N . SER A 1 108 ? 36.642 -8.161 11.566 1.00 71.19 108 SER A N 1
ATOM 773 C CA . SER A 1 108 ? 37.004 -9.404 12.264 1.00 71.19 108 SER A CA 1
ATOM 774 C C . SER A 1 108 ? 37.320 -10.568 11.314 1.00 71.19 108 SER A C 1
ATOM 776 O O . SER A 1 108 ? 38.232 -11.352 11.583 1.00 71.19 108 SER A O 1
ATOM 778 N N . VAL A 1 109 ? 36.605 -10.667 10.189 1.00 75.75 109 VAL A N 1
ATOM 779 C CA . VAL A 1 109 ? 36.844 -11.683 9.152 1.00 75.75 109 VAL A CA 1
ATOM 780 C C . VAL A 1 109 ? 38.151 -11.387 8.418 1.00 75.75 109 VAL A C 1
ATOM 782 O O . VAL A 1 109 ? 38.947 -12.295 8.187 1.00 75.75 109 VAL A O 1
ATOM 785 N N . GLU A 1 110 ? 38.419 -10.115 8.130 1.00 74.19 110 GLU A N 1
ATOM 786 C CA . GLU A 1 110 ? 39.646 -9.686 7.462 1.00 74.19 110 GLU A CA 1
ATOM 787 C C . GLU A 1 110 ? 40.885 -9.869 8.356 1.00 74.19 110 GLU A C 1
ATOM 789 O O . GLU A 1 110 ? 41.908 -10.385 7.901 1.00 74.19 110 GLU A O 1
ATOM 794 N N . ALA A 1 111 ? 40.782 -9.547 9.650 1.00 74.25 111 ALA A N 1
ATOM 795 C CA . ALA A 1 111 ? 41.849 -9.781 10.624 1.00 74.25 111 ALA A CA 1
ATOM 796 C C . ALA A 1 111 ? 42.168 -11.278 10.787 1.00 74.25 111 ALA A C 1
ATOM 798 O O . ALA A 1 111 ? 43.339 -11.661 10.827 1.00 74.25 111 ALA A O 1
ATOM 799 N N . ARG A 1 112 ? 41.142 -12.142 10.813 1.00 73.31 112 ARG A N 1
ATOM 800 C CA . ARG A 1 112 ? 41.331 -13.602 10.843 1.00 73.31 112 ARG A CA 1
ATOM 801 C C . ARG A 1 112 ? 41.979 -14.115 9.558 1.00 73.31 112 ARG A C 1
ATOM 803 O O . ARG A 1 112 ? 42.929 -14.883 9.638 1.00 73.31 112 ARG A O 1
ATOM 810 N N . GLY A 1 113 ? 41.536 -13.642 8.391 1.00 74.56 113 GLY A N 1
ATOM 811 C CA . GLY A 1 113 ? 42.122 -14.017 7.102 1.00 74.56 113 GLY A CA 1
ATOM 812 C C . GLY A 1 113 ? 43.604 -13.641 6.971 1.00 74.56 113 GLY A C 1
ATOM 813 O O . GLY A 1 113 ? 44.398 -14.438 6.467 1.00 74.56 113 GLY A O 1
ATOM 814 N N . ARG A 1 114 ? 44.011 -12.465 7.474 1.00 72.88 114 ARG A N 1
ATOM 815 C CA . ARG A 1 114 ? 45.428 -12.054 7.494 1.00 72.88 114 ARG A CA 1
ATOM 816 C C . ARG A 1 114 ? 46.269 -12.890 8.457 1.00 72.88 114 ARG A C 1
ATOM 818 O O . ARG A 1 114 ? 47.365 -13.299 8.083 1.00 72.88 114 ARG A O 1
ATOM 825 N N . ALA A 1 115 ? 45.756 -13.186 9.651 1.00 69.50 115 ALA A N 1
ATOM 826 C CA . ALA A 1 115 ? 46.464 -14.008 10.634 1.00 69.50 115 ALA A CA 1
ATOM 827 C C . ALA A 1 115 ? 46.713 -15.441 10.129 1.00 69.50 115 ALA A C 1
ATOM 829 O O . ALA A 1 115 ? 47.754 -16.029 10.423 1.00 69.50 115 ALA A O 1
ATOM 830 N N . THR A 1 116 ? 45.785 -15.995 9.344 1.00 67.38 116 THR A N 1
ATOM 831 C CA . THR A 1 116 ? 45.949 -17.316 8.726 1.00 67.38 116 THR A CA 1
ATOM 832 C C . THR A 1 116 ? 46.945 -17.287 7.562 1.00 67.38 116 THR A C 1
ATOM 834 O O . THR A 1 116 ? 47.741 -18.212 7.438 1.00 67.38 116 THR A O 1
ATOM 837 N N . ARG A 1 117 ? 46.986 -16.213 6.753 1.00 67.00 117 ARG A N 1
ATOM 838 C CA . ARG A 1 117 ? 48.009 -16.056 5.695 1.00 67.00 117 ARG A CA 1
ATOM 839 C C . ARG A 1 117 ? 49.420 -15.866 6.244 1.00 67.00 117 ARG A C 1
ATOM 841 O O . ARG A 1 117 ? 50.349 -16.440 5.695 1.00 67.00 117 ARG A O 1
ATOM 848 N N . GLN A 1 118 ? 49.588 -15.096 7.318 1.00 63.28 118 GLN A N 1
ATOM 849 C CA . GLN A 1 118 ? 50.907 -14.897 7.930 1.00 63.28 118 GLN A CA 1
ATOM 850 C C . GLN A 1 118 ? 51.465 -16.187 8.543 1.00 63.28 118 GLN A C 1
ATOM 852 O O . GLN A 1 118 ? 52.657 -16.437 8.430 1.00 63.28 118 GLN A O 1
ATOM 857 N N . ARG A 1 119 ? 50.605 -17.045 9.111 1.00 63.38 119 ARG A N 1
ATOM 858 C CA . ARG A 1 119 ? 51.007 -18.376 9.599 1.00 63.38 119 ARG A CA 1
ATOM 859 C C . ARG A 1 119 ? 51.365 -19.368 8.489 1.00 63.38 119 ARG A C 1
ATOM 861 O O . ARG A 1 119 ? 52.126 -20.290 8.741 1.00 63.38 119 ARG A O 1
ATOM 868 N N . GLY A 1 120 ? 50.822 -19.192 7.284 1.00 60.88 120 GLY A N 1
ATOM 869 C CA . GLY A 1 120 ? 51.151 -20.024 6.122 1.00 60.88 120 GLY A CA 1
ATOM 870 C C . GLY A 1 120 ? 52.443 -19.627 5.401 1.00 60.88 120 GLY A C 1
ATOM 871 O O . GLY A 1 120 ? 52.928 -20.412 4.603 1.00 60.88 120 GLY A O 1
ATOM 872 N N . MET A 1 121 ? 52.992 -18.436 5.674 1.00 57.25 121 MET A N 1
ATOM 873 C CA . MET A 1 121 ? 54.250 -17.943 5.082 1.00 57.25 121 MET A CA 1
ATOM 874 C C . MET A 1 121 ? 55.450 -18.016 6.038 1.00 57.25 121 MET A C 1
ATOM 876 O O . MET A 1 121 ? 56.527 -17.547 5.698 1.00 57.25 121 MET A O 1
ATOM 880 N N . SER A 1 122 ? 55.274 -18.571 7.240 1.00 57.69 122 SER A N 1
ATOM 881 C CA . SER A 1 122 ? 56.359 -18.813 8.203 1.00 57.69 122 SER A CA 1
ATOM 882 C C . SER A 1 122 ? 56.804 -20.280 8.230 1.00 57.69 122 SER A C 1
ATOM 884 O O . SER A 1 122 ? 57.308 -20.744 9.249 1.00 57.69 122 SER A O 1
ATOM 886 N N . VAL A 1 123 ? 56.527 -21.027 7.159 1.00 60.97 123 VAL A N 1
ATOM 887 C CA . VAL A 1 123 ? 56.991 -22.403 6.965 1.00 60.97 123 VAL A CA 1
ATOM 888 C C . VAL A 1 123 ? 57.878 -22.403 5.727 1.00 60.97 123 VAL A C 1
ATOM 890 O O . VAL A 1 123 ? 57.446 -22.829 4.666 1.00 60.97 123 VAL A O 1
ATOM 893 N N . ASP A 1 124 ? 59.069 -21.838 5.887 1.00 54.88 124 ASP A N 1
ATOM 894 C CA . ASP A 1 124 ? 60.267 -22.064 5.076 1.00 54.88 124 ASP A CA 1
ATOM 895 C C . ASP A 1 124 ? 61.479 -21.933 6.011 1.00 54.88 124 ASP A C 1
ATOM 897 O O . ASP A 1 124 ? 61.493 -20.969 6.819 1.00 54.88 124 ASP A O 1
#

Foldseek 3Di:
DDDDDDDDDDDDDDDDDPPDPVVVVVVVCVVVVVDDDDPPPPPVCVVVDDPDDPDDDDPDPPPDDDPDDDPVRVVVVVVVVVVVVVVVVVVVVVVPDPPPVVVVVVVVVVVVVVVVVVVVVPPD